Protein AF-A0A7V7UVV8-F1 (afdb_monomer_lite)

Secondary structure (DSSP, 8-state):
----EEEEE--SSTTSPEEEEEE-TTS-EEEEEE-TT--HHHHHHHHHHHHHHHHHHHHHT-

pLDDT: mean 76.34, std 10.8, range [49.56, 88.5]

Organism: NCBI:txid1071718

Structure (mmCIF, N/CA/C/O backbone):
data_AF-A0A7V7UVV8-F1
#
_entry.id   AF-A0A7V7UVV8-F1
#
loop_
_atom_site.group_PDB
_atom_site.id
_atom_site.type_symbol
_atom_site.label_atom_id
_atom_site.label_alt_id
_atom_site.label_comp_id
_atom_site.label_asym_id
_atom_site.label_entity_id
_atom_site.label_seq_id
_atom_site.pdbx_PDB_ins_code
_atom_site.Cartn_x
_atom_site.Cartn_y
_atom_site.Cartn_z
_atom_sit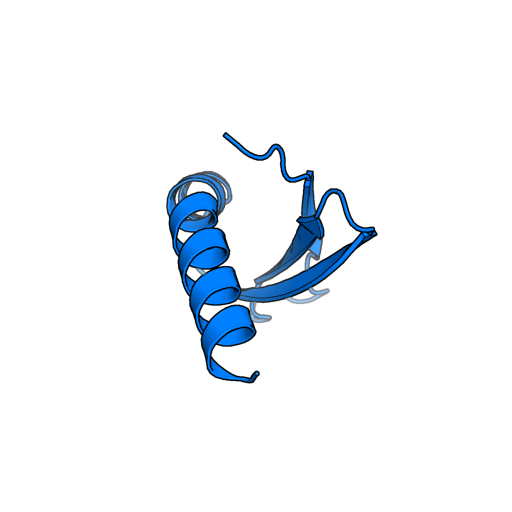e.occupancy
_atom_site.B_iso_or_equiv
_atom_site.auth_seq_id
_atom_site.auth_comp_id
_atom_site.auth_asym_id
_atom_site.auth_atom_id
_atom_site.pdbx_PDB_model_num
ATOM 1 N N . MET A 1 1 ? -13.031 10.319 9.627 1.00 50.44 1 MET A N 1
ATOM 2 C CA . MET A 1 1 ? -11.912 9.864 8.771 1.00 50.44 1 MET A CA 1
ATOM 3 C C . MET A 1 1 ? -11.167 8.781 9.528 1.00 50.44 1 MET A C 1
ATOM 5 O O . MET A 1 1 ? -10.698 9.060 10.618 1.00 50.44 1 MET A O 1
ATOM 9 N N . THR A 1 2 ? -11.108 7.554 9.019 1.00 55.25 2 THR A N 1
ATOM 10 C CA . THR A 1 2 ? -10.238 6.511 9.596 1.00 55.25 2 THR A CA 1
ATOM 11 C C . THR A 1 2 ? -8.786 6.869 9.346 1.00 55.25 2 THR A C 1
ATOM 13 O O . THR A 1 2 ? -8.409 7.078 8.189 1.00 55.25 2 THR A O 1
ATOM 16 N N . ALA A 1 3 ? -8.001 6.931 10.414 1.00 66.31 3 ALA A N 1
ATOM 17 C CA . ALA A 1 3 ? -6.559 6.991 10.304 1.00 66.31 3 ALA A CA 1
ATOM 18 C C . ALA A 1 3 ? -6.065 5.652 9.729 1.00 66.31 3 ALA A C 1
ATOM 20 O O . ALA A 1 3 ? -6.626 4.598 10.003 1.00 66.31 3 ALA A O 1
ATOM 21 N N . PHE A 1 4 ? -5.065 5.681 8.857 1.00 72.25 4 PHE A N 1
ATOM 22 C CA . PHE A 1 4 ? -4.371 4.477 8.409 1.00 72.25 4 PHE A CA 1
ATOM 23 C C . PHE A 1 4 ? -2.881 4.783 8.379 1.00 72.25 4 PHE A C 1
ATOM 25 O O . PHE A 1 4 ? -2.474 5.906 8.067 1.00 72.25 4 PHE A O 1
ATOM 32 N N . ARG A 1 5 ? -2.059 3.797 8.734 1.00 81.62 5 ARG A N 1
ATOM 33 C CA . ARG A 1 5 ? -0.599 3.891 8.618 1.00 81.62 5 ARG A CA 1
ATOM 34 C C . ARG A 1 5 ? -0.180 3.246 7.301 1.00 81.62 5 ARG A C 1
ATOM 36 O O . ARG A 1 5 ? -0.859 2.346 6.813 1.00 81.62 5 ARG A O 1
ATOM 43 N N . TYR A 1 6 ? 0.918 3.698 6.706 1.00 82.31 6 TYR A N 1
ATOM 44 C CA . TYR A 1 6 ? 1.447 3.083 5.489 1.00 82.31 6 TYR A CA 1
ATOM 45 C C . TYR A 1 6 ? 2.968 2.962 5.541 1.00 82.31 6 TYR A C 1
ATOM 47 O O . TYR A 1 6 ? 3.655 3.796 6.130 1.00 82.31 6 TYR A O 1
ATOM 55 N N . GLU A 1 7 ? 3.478 1.928 4.886 1.00 82.19 7 GLU A N 1
ATOM 56 C CA . GLU A 1 7 ? 4.897 1.661 4.693 1.00 82.19 7 GLU A CA 1
ATOM 57 C C . GLU A 1 7 ? 5.166 1.426 3.201 1.00 82.19 7 GLU A C 1
ATOM 59 O O . GLU A 1 7 ? 4.427 0.708 2.524 1.00 82.19 7 GLU A O 1
ATOM 64 N N . ILE A 1 8 ? 6.228 2.040 2.670 1.00 79.19 8 ILE A N 1
ATOM 65 C CA . ILE A 1 8 ? 6.689 1.797 1.298 1.00 79.19 8 ILE A CA 1
ATOM 66 C C . ILE A 1 8 ? 7.821 0.774 1.359 1.00 79.19 8 ILE A C 1
ATOM 68 O O . ILE A 1 8 ? 8.941 1.100 1.762 1.00 79.19 8 ILE A O 1
ATOM 72 N N . ILE A 1 9 ? 7.537 -0.441 0.906 1.00 80.50 9 ILE A N 1
ATOM 73 C CA . ILE A 1 9 ? 8.505 -1.523 0.773 1.00 80.50 9 ILE A CA 1
ATOM 74 C C . ILE A 1 9 ? 9.293 -1.268 -0.514 1.00 80.50 9 ILE A C 1
ATOM 76 O O . ILE A 1 9 ? 8.800 -1.447 -1.633 1.00 80.50 9 ILE A O 1
ATOM 80 N N . ARG A 1 10 ? 10.533 -0.794 -0.359 1.00 67.50 10 ARG A N 1
ATOM 81 C CA . ARG A 1 10 ? 11.444 -0.599 -1.489 1.00 67.50 10 ARG A CA 1
ATOM 82 C C . ARG A 1 10 ? 11.972 -1.961 -1.925 1.00 67.50 10 ARG A C 1
ATOM 84 O O . ARG A 1 10 ? 12.726 -2.590 -1.189 1.00 67.50 10 ARG A O 1
ATOM 91 N N . GLY A 1 11 ? 11.578 -2.399 -3.119 1.00 65.38 11 GLY A N 1
ATOM 92 C CA . GLY A 1 11 ? 12.202 -3.547 -3.769 1.00 65.38 11 GLY A CA 1
ATOM 93 C C . GLY A 1 11 ? 13.694 -3.296 -3.998 1.00 65.38 11 GLY A C 1
ATOM 94 O O . GLY A 1 11 ? 14.118 -2.163 -4.233 1.00 65.38 11 GLY A O 1
ATOM 95 N N . SER A 1 12 ? 14.500 -4.350 -3.937 1.00 58.03 12 SER A N 1
ATOM 96 C CA . SER A 1 12 ? 15.965 -4.310 -4.038 1.00 58.03 12 SER A CA 1
ATOM 97 C C . SER A 1 12 ? 16.492 -4.093 -5.470 1.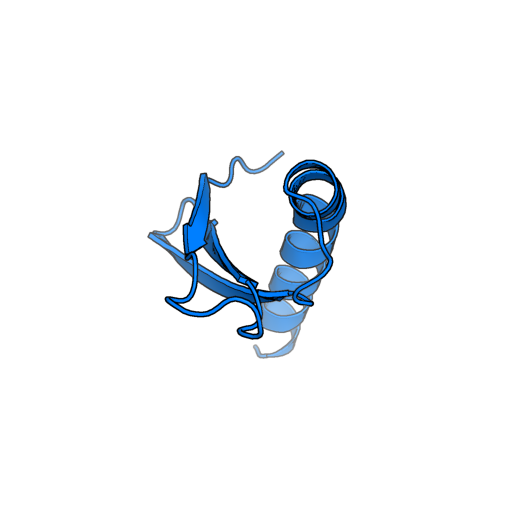00 58.03 12 SER A C 1
ATOM 99 O O . SER A 1 12 ? 17.657 -4.359 -5.748 1.00 58.03 12 SER A O 1
ATOM 101 N N . GLY A 1 13 ? 15.672 -3.576 -6.395 1.00 60.66 13 GLY A N 1
ATOM 102 C CA . GLY A 1 13 ? 16.069 -3.352 -7.787 1.00 60.66 13 GLY A CA 1
ATOM 103 C C . GLY A 1 13 ? 15.349 -2.186 -8.463 1.00 60.66 13 GLY A C 1
ATOM 104 O O . GLY A 1 13 ? 14.150 -1.988 -8.287 1.00 60.66 13 GLY A O 1
ATOM 105 N N . PHE A 1 14 ? 16.079 -1.456 -9.313 1.00 59.84 14 PHE A N 1
ATOM 106 C CA . PHE A 1 14 ? 15.638 -0.242 -10.026 1.00 59.84 14 PHE A CA 1
ATOM 107 C C . PHE A 1 14 ? 14.416 -0.444 -10.953 1.00 59.84 14 PHE A C 1
ATOM 109 O O . PHE A 1 14 ? 13.810 0.523 -11.403 1.00 59.84 14 PHE A O 1
ATOM 116 N N . ARG A 1 15 ? 14.042 -1.698 -11.247 1.00 67.50 15 ARG A N 1
ATOM 117 C CA . ARG A 1 15 ? 12.886 -2.073 -12.087 1.00 67.50 15 ARG A CA 1
ATOM 118 C C . ARG A 1 15 ? 11.759 -2.772 -11.322 1.00 67.50 15 ARG A C 1
ATOM 120 O O . ARG A 1 15 ? 10.784 -3.193 -11.942 1.00 67.50 15 ARG A O 1
ATOM 127 N N . GLN A 1 16 ? 11.880 -2.944 -10.006 1.00 68.50 16 GLN A N 1
ATOM 128 C CA . GLN A 1 16 ? 10.834 -3.614 -9.240 1.00 68.50 16 GLN A CA 1
ATOM 129 C C . GLN A 1 16 ? 9.670 -2.649 -8.958 1.00 68.50 16 GLN A C 1
ATOM 131 O O . GLN A 1 16 ? 9.909 -1.478 -8.648 1.00 68.50 16 GLN A O 1
ATOM 136 N N . PRO A 1 17 ? 8.410 -3.108 -9.078 1.00 71.88 17 PRO A N 1
ATOM 137 C CA . PRO A 1 17 ? 7.260 -2.315 -8.662 1.00 71.88 17 PRO A CA 1
ATOM 138 C C . PRO A 1 17 ? 7.398 -1.952 -7.181 1.00 71.88 17 PRO A C 1
ATOM 140 O O . PRO A 1 17 ? 7.821 -2.774 -6.367 1.00 71.88 17 PRO A O 1
ATOM 143 N N . GLN A 1 18 ? 7.048 -0.716 -6.832 1.00 79.94 18 GLN A N 1
ATOM 144 C CA . GLN A 1 18 ? 7.043 -0.298 -5.436 1.00 79.94 18 GLN A CA 1
ATOM 145 C C . GLN A 1 18 ? 5.835 -0.931 -4.756 1.00 79.94 18 GLN A C 1
ATOM 147 O O . GLN A 1 18 ? 4.710 -0.793 -5.233 1.00 79.94 18 GLN A O 1
ATOM 152 N N . ILE A 1 19 ? 6.053 -1.630 -3.648 1.00 85.06 19 ILE A N 1
ATOM 153 C CA . ILE A 1 19 ? 4.956 -2.211 -2.880 1.00 85.06 19 ILE A CA 1
ATOM 154 C C . ILE A 1 19 ? 4.648 -1.249 -1.741 1.00 85.06 19 ILE A C 1
ATOM 156 O O . ILE A 1 19 ? 5.528 -0.892 -0.963 1.00 85.06 19 ILE A O 1
ATOM 160 N N . THR A 1 20 ? 3.404 -0.794 -1.654 1.00 86.56 20 THR A N 1
ATOM 161 C CA . THR A 1 20 ? 2.933 0.014 -0.526 1.00 86.56 20 THR A CA 1
ATOM 162 C C . THR A 1 20 ? 2.013 -0.837 0.325 1.00 86.56 20 THR A C 1
ATOM 164 O O . THR A 1 20 ? 0.978 -1.296 -0.156 1.00 86.56 20 THR A O 1
ATOM 167 N N . ARG A 1 21 ? 2.396 -1.059 1.581 1.00 88.50 21 ARG A N 1
ATOM 168 C CA . ARG A 1 21 ? 1.582 -1.765 2.566 1.00 88.50 21 ARG A CA 1
ATOM 169 C C . ARG A 1 21 ? 0.837 -0.742 3.410 1.00 88.50 21 ARG A C 1
ATOM 171 O O . ARG A 1 21 ? 1.450 0.142 4.002 1.00 88.50 21 ARG A O 1
ATOM 178 N N . VAL A 1 22 ? -0.480 -0.861 3.465 1.00 86.94 22 VAL A N 1
ATOM 179 C CA . VAL A 1 22 ? -1.346 -0.086 4.355 1.00 86.94 22 VAL A CA 1
ATOM 180 C C . VAL A 1 22 ? -1.701 -0.953 5.551 1.00 86.94 22 VAL A C 1
ATOM 182 O O . VAL A 1 22 ? -2.054 -2.117 5.381 1.00 86.94 22 VAL A O 1
ATOM 185 N N . ILE A 1 23 ? -1.598 -0.378 6.746 1.00 86.50 23 ILE A N 1
ATOM 186 C CA . ILE A 1 23 ? -1.947 -1.001 8.020 1.00 86.50 23 ILE A CA 1
ATOM 187 C C . ILE A 1 23 ? -3.159 -0.252 8.570 1.00 86.50 23 ILE A C 1
ATOM 189 O O . ILE A 1 23 ? -3.111 0.964 8.793 1.00 86.50 23 ILE A O 1
ATOM 193 N N . PHE A 1 24 ? -4.248 -0.986 8.747 1.00 83.50 24 PHE A N 1
ATOM 194 C CA . PHE A 1 24 ? -5.510 -0.479 9.265 1.00 83.50 24 PHE A CA 1
ATOM 195 C C . PHE A 1 24 ? -5.556 -0.550 10.794 1.00 83.50 24 PHE A C 1
ATOM 197 O O . PHE A 1 24 ? -4.778 -1.268 11.422 1.00 83.50 24 PHE A O 1
ATOM 204 N N . ASP A 1 25 ? -6.499 0.177 11.393 1.00 81.88 25 ASP A N 1
ATOM 205 C CA . ASP A 1 25 ? -6.691 0.206 12.849 1.00 81.88 25 ASP A CA 1
ATOM 206 C C . ASP A 1 25 ? -7.084 -1.168 13.433 1.00 81.88 25 ASP A C 1
ATOM 208 O O . ASP A 1 25 ? -6.796 -1.443 14.593 1.00 81.88 25 ASP A O 1
ATOM 212 N N . ASP A 1 26 ? -7.693 -2.052 12.630 1.00 81.69 26 ASP A N 1
ATOM 213 C CA . ASP A 1 26 ? -8.024 -3.438 13.008 1.00 81.69 26 ASP A CA 1
ATOM 214 C C . ASP A 1 26 ? -6.807 -4.387 12.949 1.00 81.69 26 ASP A C 1
ATOM 216 O O . ASP A 1 26 ? -6.949 -5.593 13.139 1.00 81.69 26 ASP A O 1
ATOM 220 N N . GLY A 1 27 ? -5.615 -3.860 12.646 1.00 81.81 27 GLY A N 1
ATOM 221 C CA . GLY A 1 27 ? -4.391 -4.634 12.445 1.00 81.81 27 GLY A CA 1
ATOM 222 C C . GLY A 1 27 ? -4.334 -5.372 11.106 1.00 81.81 27 GLY A C 1
ATOM 223 O O . GLY A 1 27 ? -3.302 -5.966 10.786 1.00 81.81 27 GLY A O 1
ATOM 224 N N . SER A 1 28 ? -5.396 -5.324 10.293 1.00 83.75 28 SER A N 1
ATOM 225 C CA . SER A 1 28 ? -5.362 -5.891 8.949 1.00 83.75 28 SER A CA 1
ATOM 226 C C . SER A 1 28 ? -4.434 -5.079 8.050 1.00 83.75 28 SER A C 1
ATOM 228 O O . SER A 1 28 ? -4.188 -3.886 8.265 1.00 83.75 28 SER A O 1
ATOM 230 N N . THR A 1 29 ? -3.897 -5.737 7.027 1.00 86.44 29 THR A N 1
ATOM 231 C CA . THR A 1 29 ? -3.001 -5.093 6.069 1.00 86.44 29 THR A CA 1
ATOM 232 C C . THR A 1 29 ? -3.494 -5.287 4.644 1.00 86.44 29 THR A C 1
ATOM 234 O O . THR A 1 29 ? -4.078 -6.317 4.311 1.00 86.44 29 THR A O 1
ATOM 237 N N . ALA A 1 30 ? -3.269 -4.279 3.805 1.00 85.12 30 ALA A N 1
ATOM 238 C CA . ALA A 1 30 ? -3.479 -4.358 2.365 1.00 85.12 30 ALA A CA 1
ATOM 239 C C . ALA A 1 30 ? -2.189 -3.972 1.648 1.00 85.12 30 ALA A C 1
ATOM 241 O O . ALA A 1 30 ? -1.569 -2.958 1.968 1.00 85.12 30 ALA A O 1
ATOM 242 N N . GLU A 1 31 ? -1.788 -4.775 0.669 1.00 87.94 31 GLU A N 1
ATOM 243 C CA . GLU A 1 31 ? -0.616 -4.501 -0.152 1.00 87.94 31 GLU A CA 1
ATOM 244 C C . GLU A 1 31 ? -1.032 -4.045 -1.539 1.00 87.94 31 GLU A C 1
ATOM 246 O O . GLU A 1 31 ? -1.849 -4.674 -2.212 1.00 87.94 31 GLU A O 1
ATOM 251 N N . PHE A 1 32 ? -0.413 -2.963 -1.989 1.00 86.31 32 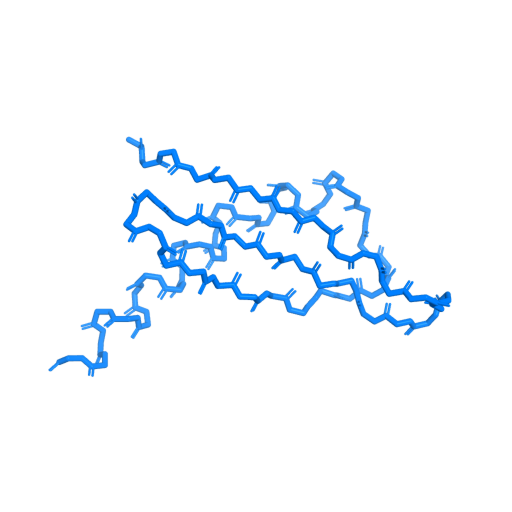PHE A N 1
ATOM 252 C CA . PHE A 1 32 ? -0.651 -2.404 -3.301 1.00 86.31 32 PHE A CA 1
ATOM 253 C C . PHE A 1 32 ? 0.641 -2.388 -4.105 1.00 86.31 32 PHE A C 1
ATOM 255 O O . PHE A 1 32 ? 1.643 -1.800 -3.693 1.00 86.31 32 PHE A O 1
ATOM 262 N N . LYS A 1 33 ? 0.608 -3.021 -5.279 1.00 85.50 33 LYS A N 1
ATOM 263 C CA . LYS A 1 33 ? 1.706 -2.987 -6.247 1.00 85.50 33 LYS A CA 1
ATOM 264 C C . LYS A 1 33 ? 1.560 -1.738 -7.105 1.00 85.50 33 LYS A C 1
ATOM 266 O O . LYS A 1 33 ? 0.627 -1.622 -7.894 1.00 85.50 33 LYS A O 1
ATOM 271 N N . LEU A 1 34 ? 2.483 -0.805 -6.933 1.00 82.25 34 LEU A N 1
ATOM 272 C CA . LEU A 1 34 ? 2.526 0.466 -7.637 1.00 82.25 34 LEU A CA 1
ATOM 273 C C . LEU A 1 34 ? 3.617 0.4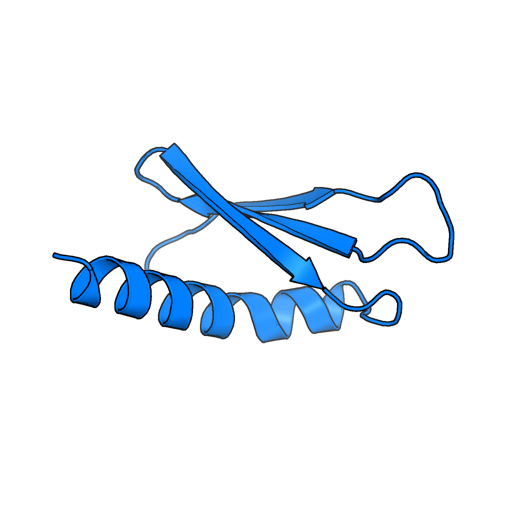37 -8.711 1.00 82.25 34 LEU A C 1
ATOM 275 O O . LEU A 1 34 ? 4.665 -0.195 -8.556 1.00 82.25 34 LEU A O 1
ATOM 279 N N . GLY A 1 35 ? 3.357 1.124 -9.825 1.00 75.88 35 GLY A N 1
ATOM 280 C CA . GLY A 1 35 ? 4.313 1.251 -10.923 1.00 75.88 35 GLY A CA 1
ATOM 281 C C . GLY A 1 35 ? 5.655 1.825 -10.457 1.00 75.88 35 GLY A C 1
ATOM 282 O O . GLY A 1 35 ? 5.714 2.682 -9.576 1.00 75.88 35 GLY A O 1
ATOM 283 N N . HIS A 1 36 ? 6.741 1.373 -11.079 1.00 72.06 36 HIS A N 1
ATOM 284 C CA . HIS A 1 36 ? 8.119 1.733 -10.721 1.00 72.06 36 HIS A CA 1
ATOM 285 C C . HIS A 1 36 ? 8.443 3.230 -10.911 1.00 72.06 36 HIS A C 1
ATOM 287 O O . HIS A 1 36 ? 9.373 3.734 -10.287 1.00 72.06 36 HIS A O 1
ATOM 293 N N . TYR A 1 37 ? 7.655 3.959 -11.708 1.00 74.81 37 TYR A N 1
ATOM 294 C CA . TYR A 1 37 ? 7.827 5.398 -11.955 1.00 74.81 37 TYR A CA 1
ATOM 295 C C . TYR A 1 37 ? 7.062 6.315 -10.987 1.00 74.81 37 TYR A C 1
ATOM 297 O O . TYR A 1 37 ? 7.081 7.535 -11.151 1.00 74.81 37 TYR A O 1
ATOM 305 N N . LEU A 1 38 ? 6.360 5.771 -9.989 1.00 77.88 38 LEU A N 1
ATOM 306 C CA . LEU A 1 38 ? 5.588 6.600 -9.068 1.00 77.88 38 LEU A CA 1
ATOM 307 C C . LEU A 1 38 ? 6.492 7.227 -8.002 1.00 77.88 38 LEU A C 1
ATOM 309 O O . LEU A 1 38 ? 7.207 6.550 -7.262 1.00 77.88 38 LEU A O 1
ATOM 313 N N . SER A 1 39 ? 6.440 8.555 -7.914 1.00 82.94 39 SER A N 1
ATOM 314 C CA . SER A 1 39 ? 7.085 9.299 -6.836 1.00 82.94 39 SER A CA 1
ATOM 315 C C . SER A 1 39 ? 6.325 9.099 -5.523 1.00 82.94 39 SER A C 1
ATOM 317 O O . SER A 1 39 ? 5.108 8.916 -5.522 1.00 82.94 39 SER A O 1
ATOM 319 N N . LYS A 1 40 ? 7.014 9.218 -4.380 1.00 81.75 40 LYS A N 1
ATOM 320 C CA . LYS A 1 40 ? 6.378 9.135 -3.050 1.00 81.75 40 LYS A CA 1
ATOM 321 C C . LYS A 1 40 ? 5.173 10.068 -2.910 1.00 81.75 40 LYS A C 1
ATOM 323 O O . LYS A 1 40 ? 4.154 9.672 -2.360 1.00 81.75 40 LYS A O 1
ATOM 328 N N . ARG A 1 41 ? 5.273 11.292 -3.443 1.00 85.44 41 ARG A N 1
ATOM 329 C CA . ARG A 1 41 ? 4.167 12.259 -3.448 1.00 85.44 41 ARG A CA 1
ATOM 330 C C . ARG A 1 41 ? 2.949 11.696 -4.175 1.00 85.44 41 ARG A C 1
ATOM 332 O O . ARG A 1 41 ? 1.845 11.773 -3.650 1.00 85.44 41 ARG A O 1
ATOM 339 N N . LYS A 1 42 ? 3.155 11.075 -5.341 1.00 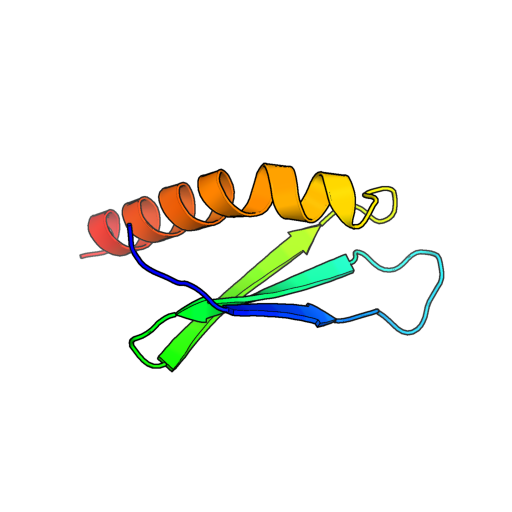86.56 42 LYS A N 1
ATOM 340 C CA . LYS A 1 42 ? 2.058 10.487 -6.108 1.00 86.56 42 LYS A CA 1
ATOM 341 C C . LYS A 1 42 ? 1.420 9.298 -5.393 1.00 86.56 42 LYS A C 1
ATOM 343 O O . LYS A 1 42 ? 0.208 9.144 -5.444 1.00 86.56 42 LYS A O 1
ATOM 348 N N . ILE A 1 43 ? 2.219 8.500 -4.688 1.00 83.94 43 ILE A N 1
ATOM 349 C CA . ILE A 1 43 ? 1.728 7.397 -3.851 1.00 83.94 43 ILE A CA 1
ATOM 350 C C . ILE A 1 43 ? 0.804 7.933 -2.752 1.00 83.94 43 ILE A C 1
ATOM 352 O O . ILE A 1 43 ? -0.307 7.438 -2.597 1.00 83.94 43 ILE A O 1
ATOM 356 N N . ILE A 1 44 ? 1.217 8.992 -2.049 1.00 84.75 44 ILE A N 1
ATOM 357 C CA . ILE A 1 44 ? 0.411 9.631 -0.996 1.00 84.75 44 ILE A CA 1
ATOM 358 C C . ILE A 1 44 ? -0.905 10.190 -1.551 1.00 84.75 44 ILE A C 1
ATOM 360 O O . ILE A 1 44 ? -1.943 10.033 -0.916 1.00 84.75 44 ILE A O 1
ATOM 364 N N . GLU A 1 45 ? -0.885 10.792 -2.742 1.00 88.44 45 GLU A N 1
ATOM 365 C CA . GLU A 1 45 ? -2.100 11.285 -3.411 1.00 88.44 45 GLU A CA 1
ATOM 366 C C . GLU A 1 45 ? -3.084 10.156 -3.770 1.00 88.44 45 GLU A C 1
ATOM 368 O O . GLU A 1 45 ? -4.296 10.356 -3.722 1.00 88.44 45 GLU A O 1
ATOM 373 N N . LEU A 1 46 ? -2.581 8.974 -4.139 1.00 86.00 46 LEU A N 1
ATOM 374 C CA . LEU A 1 46 ? -3.404 7.838 -4.568 1.00 86.00 46 LEU A CA 1
ATOM 375 C C . LEU A 1 46 ? -3.921 6.989 -3.396 1.00 86.00 46 LEU A C 1
ATOM 377 O O . LEU A 1 46 ? -4.991 6.385 -3.503 1.00 86.00 46 LEU A O 1
ATOM 381 N N . LEU A 1 47 ? -3.190 6.968 -2.278 1.00 83.62 47 LEU A N 1
ATOM 382 C CA . LEU A 1 47 ? -3.471 6.127 -1.113 1.00 83.62 47 LEU A CA 1
ATOM 383 C C . LEU A 1 47 ? -4.920 6.217 -0.596 1.00 83.62 47 LEU A C 1
ATOM 385 O O . LEU A 1 47 ? -5.528 5.161 -0.423 1.00 83.62 47 LEU A O 1
ATOM 389 N N . PRO A 1 48 ? -5.524 7.407 -0.389 1.00 85.00 48 PRO A N 1
ATOM 390 C CA . PRO A 1 48 ? -6.897 7.504 0.109 1.00 85.00 48 PRO A CA 1
ATOM 391 C C . PRO A 1 48 ? -7.909 6.779 -0.780 1.00 85.00 48 PRO A C 1
ATOM 393 O O . PRO A 1 48 ? -8.768 6.058 -0.277 1.00 85.00 48 PRO A O 1
ATOM 396 N N . ARG A 1 49 ? -7.775 6.923 -2.105 1.00 85.88 49 ARG A N 1
ATOM 397 C CA . ARG A 1 49 ? -8.678 6.296 -3.075 1.00 85.88 49 ARG A CA 1
ATOM 398 C C . ARG A 1 49 ? -8.516 4.780 -3.081 1.00 85.88 49 ARG A C 1
ATOM 400 O O . ARG A 1 49 ? -9.500 4.062 -2.985 1.00 85.88 49 ARG A O 1
ATOM 407 N N . MET A 1 50 ? -7.275 4.300 -3.093 1.00 84.12 50 MET A N 1
ATOM 408 C CA . MET A 1 50 ? -6.968 2.865 -3.075 1.00 84.12 50 MET A CA 1
ATOM 409 C C . MET A 1 50 ? -7.466 2.180 -1.797 1.00 84.12 50 MET A C 1
ATOM 411 O O . MET A 1 50 ? -7.971 1.058 -1.834 1.00 84.12 50 MET A O 1
ATOM 415 N N . VAL A 1 51 ? -7.357 2.871 -0.662 1.00 83.38 51 VAL A N 1
ATOM 416 C CA . VAL A 1 51 ? -7.884 2.407 0.623 1.00 83.38 51 VAL A CA 1
ATOM 417 C C . VAL A 1 51 ? -9.415 2.344 0.619 1.00 83.38 51 VAL A C 1
ATOM 419 O O . VAL A 1 51 ? -9.979 1.383 1.144 1.00 83.38 51 VAL A O 1
ATOM 422 N N . MET A 1 52 ? -10.095 3.330 0.029 1.00 82.81 52 MET A N 1
ATOM 423 C CA . MET A 1 52 ? -11.554 3.301 -0.120 1.00 82.81 52 MET A CA 1
ATOM 424 C C . MET A 1 52 ? -12.009 2.147 -1.020 1.00 82.81 52 MET A C 1
ATOM 426 O O . MET A 1 52 ? -12.839 1.348 -0.591 1.00 82.81 52 MET A O 1
ATOM 430 N N . ASP A 1 53 ? -11.394 1.990 -2.194 1.00 81.12 53 ASP A N 1
ATOM 431 C CA . ASP A 1 53 ? -11.721 0.916 -3.141 1.00 81.12 53 ASP A CA 1
ATOM 432 C C . ASP A 1 53 ? -11.517 -0.476 -2.507 1.00 81.12 53 ASP A C 1
ATOM 434 O O . ASP A 1 53 ? -12.334 -1.384 -2.673 1.00 81.12 53 ASP A O 1
ATOM 438 N N . SER A 1 54 ? -10.457 -0.643 -1.705 1.00 74.38 54 SER A N 1
ATOM 439 C CA . SER A 1 54 ? -10.179 -1.884 -0.969 1.00 74.38 54 SER A CA 1
ATOM 440 C C . SER A 1 54 ? -11.255 -2.223 0.073 1.00 74.38 54 SER A C 1
ATOM 442 O O . SER A 1 54 ? -11.596 -3.395 0.255 1.00 74.38 54 SER A O 1
ATOM 444 N N . ARG A 1 55 ? -11.829 -1.217 0.743 1.00 71.00 55 ARG A N 1
ATOM 445 C CA . ARG A 1 55 ? -12.914 -1.426 1.717 1.00 71.00 55 ARG A CA 1
ATOM 446 C C . ARG A 1 55 ? -14.211 -1.855 1.056 1.00 71.00 55 ARG A C 1
ATOM 448 O O . ARG A 1 55 ? -14.892 -2.726 1.595 1.00 71.00 55 ARG A O 1
ATOM 455 N N . ASP A 1 56 ? -14.532 -1.273 -0.094 1.00 65.12 56 ASP A N 1
ATOM 456 C CA . ASP A 1 56 ? -15.721 -1.654 -0.855 1.00 65.12 56 ASP A CA 1
ATOM 457 C C . ASP A 1 56 ? -15.600 -3.079 -1.401 1.00 65.12 56 ASP A C 1
ATOM 459 O O . ASP A 1 56 ? -16.561 -3.846 -1.337 1.00 65.12 56 ASP A O 1
ATOM 463 N N . LEU A 1 57 ? -14.404 -3.475 -1.848 1.00 60.53 57 LEU A N 1
ATOM 464 C CA . LEU A 1 57 ? -14.111 -4.861 -2.222 1.00 60.53 57 LEU A CA 1
ATOM 465 C C . LEU A 1 57 ? -14.314 -5.828 -1.046 1.00 60.53 57 LEU A C 1
ATOM 467 O O . LEU A 1 57 ? -14.949 -6.866 -1.216 1.00 60.53 57 LEU A O 1
ATOM 471 N N . ARG A 1 58 ? -13.845 -5.476 0.160 1.00 62.34 58 ARG A N 1
ATOM 472 C CA . ARG A 1 58 ? -14.031 -6.305 1.366 1.00 62.34 58 ARG A CA 1
ATOM 473 C C . ARG A 1 58 ? -15.498 -6.390 1.801 1.00 62.34 58 ARG A C 1
ATOM 475 O O . ARG A 1 58 ? -15.914 -7.440 2.270 1.00 62.34 58 ARG A O 1
ATOM 482 N N . ARG A 1 59 ? -16.288 -5.322 1.632 1.00 60.62 59 ARG A N 1
ATOM 483 C CA . ARG A 1 59 ? -17.732 -5.323 1.938 1.00 60.62 59 ARG A CA 1
ATOM 484 C C . ARG A 1 59 ? -18.572 -6.137 0.957 1.00 60.62 59 ARG A C 1
ATOM 486 O O . ARG A 1 59 ? -19.594 -6.656 1.372 1.00 60.62 59 ARG A O 1
ATOM 493 N N . LYS A 1 60 ? -18.178 -6.221 -0.317 1.00 58.62 60 LYS A N 1
ATOM 494 C CA . LYS A 1 60 ? -18.904 -6.992 -1.346 1.00 58.62 60 LYS A CA 1
ATOM 495 C C . LYS A 1 60 ? -18.591 -8.490 -1.341 1.00 58.62 60 LYS A C 1
ATOM 497 O O . LYS A 1 60 ? -19.298 -9.249 -1.988 1.00 58.62 60 LYS A O 1
ATOM 502 N N . ALA A 1 61 ? -17.509 -8.895 -0.681 1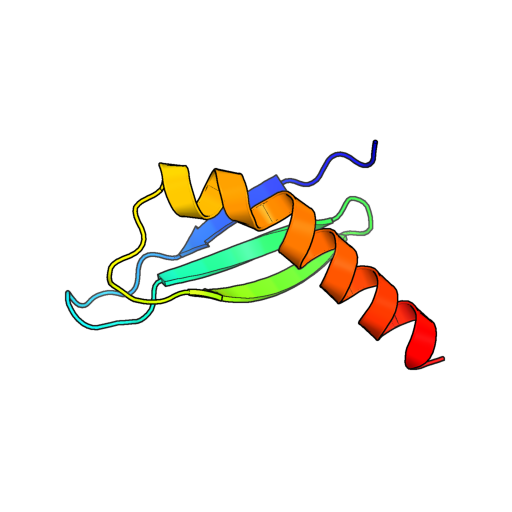.00 55.22 61 ALA A N 1
ATOM 503 C CA . ALA A 1 61 ? -17.096 -10.292 -0.567 1.00 55.22 61 ALA A CA 1
ATOM 504 C C . ALA A 1 61 ? -17.771 -11.041 0.604 1.00 55.22 61 ALA A C 1
ATOM 506 O O . ALA A 1 61 ? -17.440 -12.202 0.843 1.00 55.22 61 ALA A O 1
ATOM 507 N N . VAL A 1 62 ? -18.675 -10.372 1.329 1.00 49.56 62 VAL A N 1
ATOM 508 C CA . VAL A 1 62 ? -19.533 -10.912 2.397 1.00 49.56 62 VAL A CA 1
ATOM 509 C C . VAL A 1 62 ? -20.967 -10.912 1.891 1.00 49.56 62 VAL A C 1
ATOM 511 O O . VAL A 1 62 ? -21.666 -11.913 2.143 1.00 49.56 62 VAL A O 1
#

Radius of gyration: 12.36 Å; chains: 1; bounding box: 36×23×25 Å

Foldseek 3Di:
DFDKDKDWDDDPDLQAFIWIWIQGPVRDIDIDGHGSPDDPVNCVVCVVVVVVVVVVVVVVVD

Sequence (62 aa):
MTAFRYEIIRGSGFRQPQITRVIFDDGSTAEFKLGHYLSKRKIIELLPRMVMDSRDLRRKAV